Protein AF-I3XBY6-F1 (afdb_monomer)

Secondary structure (DSSP, 8-state):
-PEEEEEEEEE-S-GGGGTTHHHHSTTEEEEEEEE-SSSEEEEEEEESSHHHHHHHHHHHHHHHHTTGGGPPP-STT-TT--EEEEE------

Radius of gyration: 13.16 Å; Cα contacts (8 Å, |Δi|>4): 160; chains: 1; bounding box: 29×30×37 Å

Sequence (93 aa):
MRSLIISRDFSRQQPCQFLDIGAAWTGLRHASIIKTGEGHYCIVAEWESMEALAAARSQMIATLDSFRDSLEDLGGGFGVTDPASGPVVFSIK

Foldseek 3Di:
DKKKKKQPWKFADDPVLCVCVQVQFFQWPDWDWDAPDHRIIIIITIGPDVVSVVVRVVVVVVSCVVCVVRIDQPDPPCGRTDIDMDDDPDDDD

Solvent-accessible surface area (backbone atoms only — not comparable to full-atom values): 5414 Å² total; per-residue (Å²): 91,43,22,40,36,37,33,67,41,35,32,52,92,64,75,75,80,58,72,61,57,80,82,65,38,58,66,62,74,47,73,47,77,42,78,78,52,89,49,28,31,27,41,46,34,32,21,63,30,65,65,43,44,60,68,23,45,66,50,53,50,54,58,49,62,76,52,47,90,63,36,45,70,71,50,100,85,49,46,48,52,47,80,45,75,49,73,66,86,78,85,85,134

Organism: Sinorhizobium fredii (strain USDA 257) (NCBI:txid1185652)

Structure (mmCIF, N/CA/C/O backbone):
data_AF-I3XBY6-F1
#
_entry.id   AF-I3XBY6-F1
#
loop_
_atom_site.group_PDB
_atom_site.id
_atom_site.type_symbol
_atom_site.label_atom_id
_atom_site.label_alt_id
_atom_site.label_comp_id
_atom_site.label_asym_id
_atom_site.lab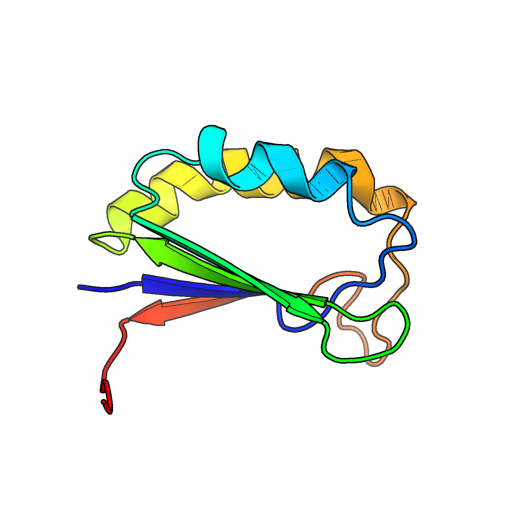el_entity_id
_atom_site.label_seq_id
_atom_site.pdbx_PDB_ins_code
_atom_site.Cartn_x
_atom_site.Cartn_y
_atom_site.Cartn_z
_atom_site.occupancy
_atom_site.B_iso_or_equiv
_atom_site.auth_seq_id
_atom_site.auth_comp_id
_atom_site.auth_asym_id
_atom_site.auth_atom_id
_atom_site.pdbx_PDB_model_num
ATOM 1 N N . MET A 1 1 ? -10.805 4.452 12.071 1.00 49.81 1 MET A N 1
ATOM 2 C CA . MET A 1 1 ? -10.853 3.113 11.447 1.00 49.81 1 MET A CA 1
ATOM 3 C C . MET A 1 1 ? -9.641 3.012 10.530 1.00 49.81 1 MET A C 1
ATOM 5 O O . MET A 1 1 ? -9.588 3.739 9.556 1.00 49.81 1 MET A O 1
ATOM 9 N N . ARG A 1 2 ? -8.585 2.273 10.886 1.00 52.69 2 ARG A N 1
ATOM 10 C CA . ARG A 1 2 ? -7.352 2.286 10.073 1.00 52.69 2 ARG A CA 1
ATOM 11 C C . ARG A 1 2 ? -7.592 1.449 8.823 1.00 52.69 2 ARG A C 1
ATOM 13 O O . ARG A 1 2 ? -7.957 0.290 8.965 1.00 52.69 2 ARG A O 1
ATOM 20 N N . SER A 1 3 ? -7.460 2.038 7.639 1.00 56.91 3 SER A N 1
ATOM 21 C CA . SER A 1 3 ? -7.428 1.268 6.396 1.00 56.91 3 SER A CA 1
ATOM 22 C C . SER A 1 3 ? -5.982 1.052 6.000 1.00 56.91 3 SER A C 1
ATOM 24 O O . SER A 1 3 ? -5.241 2.031 5.961 1.00 56.91 3 SER A O 1
ATOM 26 N N . LEU A 1 4 ? -5.606 -0.192 5.712 1.00 57.19 4 LEU A N 1
ATOM 27 C CA . LEU A 1 4 ? -4.259 -0.551 5.285 1.00 57.19 4 LEU A CA 1
ATOM 28 C C . LEU A 1 4 ? -4.240 -0.804 3.781 1.00 57.19 4 LEU A C 1
ATOM 30 O O . LEU A 1 4 ? -5.026 -1.629 3.333 1.00 57.19 4 LEU A O 1
ATOM 34 N N . ILE A 1 5 ? -3.365 -0.146 3.016 1.00 61.09 5 ILE A N 1
ATOM 35 C CA . ILE A 1 5 ? -2.981 -0.660 1.692 1.00 61.09 5 ILE A CA 1
ATOM 36 C C . ILE A 1 5 ? -1.730 -1.492 1.853 1.00 61.09 5 ILE A C 1
ATOM 38 O O . ILE A 1 5 ? -0.741 -0.979 2.365 1.00 61.09 5 ILE A O 1
ATOM 42 N N . ILE A 1 6 ? -1.789 -2.738 1.393 1.00 54.94 6 ILE A N 1
ATOM 43 C CA . ILE A 1 6 ? -0.619 -3.581 1.178 1.00 54.94 6 ILE A CA 1
ATOM 44 C C . ILE A 1 6 ? -0.474 -3.699 -0.337 1.00 54.94 6 ILE A C 1
ATOM 46 O O . ILE A 1 6 ? -1.238 -4.426 -0.968 1.00 54.94 6 ILE A O 1
ATOM 50 N N . SER A 1 7 ? 0.458 -2.961 -0.942 1.00 62.81 7 SER A N 1
ATOM 51 C CA . SER A 1 7 ? 0.958 -3.373 -2.260 1.00 62.81 7 SER A CA 1
ATOM 52 C C . SER A 1 7 ? 1.906 -4.523 -1.966 1.00 62.81 7 SER A C 1
ATOM 54 O O . SER A 1 7 ? 3.007 -4.265 -1.488 1.00 62.81 7 SER A O 1
ATOM 56 N N . ARG A 1 8 ? 1.428 -5.769 -2.091 1.00 55.91 8 ARG A N 1
ATOM 57 C CA . ARG A 1 8 ? 2.089 -6.945 -1.493 1.00 55.91 8 ARG A CA 1
ATOM 58 C C . ARG A 1 8 ? 3.477 -7.214 -2.047 1.00 55.91 8 ARG A C 1
ATOM 60 O O . ARG A 1 8 ? 4.317 -7.700 -1.297 1.00 55.91 8 ARG A O 1
ATOM 67 N N . ASP A 1 9 ? 3.715 -6.850 -3.296 1.00 61.03 9 ASP A N 1
ATOM 68 C CA . ASP A 1 9 ? 5.041 -6.885 -3.885 1.00 61.03 9 ASP A CA 1
ATOM 69 C C . ASP A 1 9 ? 5.079 -5.997 -5.139 1.00 61.03 9 ASP A C 1
ATOM 71 O O . ASP A 1 9 ? 4.082 -5.903 -5.859 1.00 61.03 9 ASP A O 1
ATOM 75 N N . PHE A 1 10 ? 6.191 -5.315 -5.385 1.00 70.19 10 PHE A N 1
ATOM 76 C CA . PHE A 1 10 ? 6.552 -4.754 -6.688 1.00 70.19 10 PHE A CA 1
ATOM 77 C C . PHE A 1 10 ? 8.083 -4.763 -6.812 1.00 70.19 10 PHE A C 1
ATOM 79 O O . PHE A 1 10 ? 8.793 -4.583 -5.817 1.00 70.19 10 PHE A O 1
ATOM 86 N N . SER A 1 11 ? 8.593 -4.942 -8.033 1.00 65.75 11 SER A N 1
ATOM 87 C CA . SER A 1 11 ? 10.039 -4.965 -8.287 1.00 65.75 11 SER A CA 1
ATOM 88 C C . SER A 1 11 ? 10.582 -3.554 -8.537 1.00 65.75 11 SER A C 1
ATOM 90 O O . SER A 1 11 ? 10.092 -2.876 -9.429 1.00 65.75 11 SER A O 1
ATOM 92 N N . ARG A 1 12 ? 11.567 -3.057 -7.776 1.00 65.00 12 ARG A N 1
ATOM 93 C CA . ARG A 1 12 ? 12.231 -1.768 -8.071 1.00 65.00 12 ARG A CA 1
ATOM 94 C C . ARG A 1 12 ? 13.746 -1.844 -7.972 1.00 65.00 12 ARG A C 1
ATOM 96 O O . ARG A 1 12 ? 14.300 -2.371 -7.012 1.00 65.00 12 ARG A O 1
ATOM 103 N N . GLN A 1 13 ? 14.410 -1.162 -8.907 1.00 55.91 13 GLN A N 1
ATOM 104 C CA . GLN A 1 13 ? 15.870 -1.030 -8.940 1.00 55.91 13 GLN A CA 1
ATOM 105 C C . GLN A 1 13 ? 16.413 0.187 -8.161 1.00 55.91 13 GLN A C 1
ATOM 107 O O . GLN A 1 13 ? 17.615 0.245 -7.905 1.00 55.91 13 GLN A O 1
ATOM 112 N N . GLN A 1 14 ? 15.576 1.159 -7.747 1.00 56.66 14 GLN A N 1
ATOM 113 C CA . GLN A 1 14 ? 16.051 2.372 -7.050 1.00 56.66 14 GLN A CA 1
ATOM 114 C C . GLN A 1 14 ? 15.130 2.873 -5.907 1.00 56.66 14 GLN A C 1
ATOM 116 O O . GLN A 1 14 ? 13.955 3.181 -6.135 1.00 56.66 14 GLN A O 1
ATOM 121 N N . PRO A 1 15 ? 15.651 3.028 -4.668 1.00 55.09 15 PRO A N 1
ATOM 122 C CA . PRO A 1 15 ? 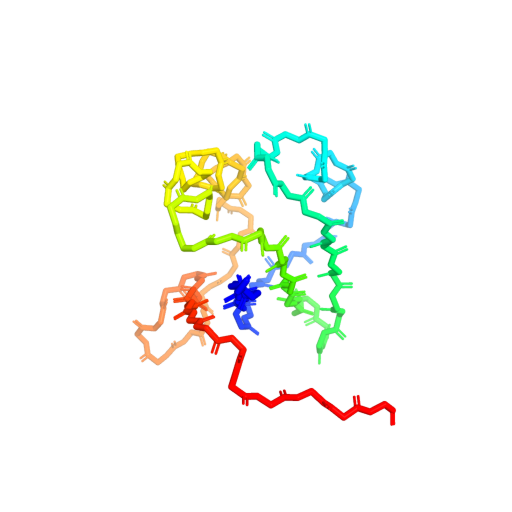14.864 3.455 -3.505 1.00 55.09 15 PRO A CA 1
ATOM 123 C C . PRO A 1 15 ? 14.541 4.962 -3.481 1.00 55.09 15 PRO A C 1
ATOM 125 O O . PRO A 1 15 ? 13.552 5.372 -2.878 1.00 55.09 15 PRO A O 1
ATOM 128 N N . CYS A 1 16 ? 15.336 5.798 -4.155 1.00 51.88 16 CYS A N 1
ATOM 129 C CA . CYS A 1 16 ? 15.245 7.263 -4.097 1.00 51.88 16 CYS A CA 1
ATOM 130 C C . CYS A 1 16 ? 13.977 7.856 -4.736 1.00 51.88 16 CYS A C 1
ATOM 132 O O . CYS A 1 16 ? 13.549 8.929 -4.328 1.00 51.88 16 CYS A O 1
ATOM 134 N N . GLN A 1 17 ? 13.317 7.158 -5.663 1.00 56.69 17 GLN A N 1
ATOM 135 C CA . GLN A 1 17 ? 12.030 7.602 -6.218 1.00 56.69 17 GLN A CA 1
ATOM 136 C C . GLN A 1 17 ? 10.830 7.291 -5.306 1.00 56.69 17 GLN A C 1
ATOM 138 O O . GLN A 1 17 ? 9.709 7.678 -5.618 1.00 56.69 17 GLN A O 1
ATOM 143 N N . PHE A 1 18 ? 11.008 6.550 -4.201 1.00 57.62 18 PHE A N 1
ATOM 144 C CA . PHE A 1 18 ? 9.935 6.375 -3.211 1.00 57.62 18 PHE A CA 1
ATOM 145 C C . PHE A 1 18 ? 9.866 7.548 -2.224 1.00 57.62 18 PHE A C 1
ATOM 147 O O . PHE A 1 18 ? 8.915 7.644 -1.451 1.00 57.62 18 PHE A O 1
ATOM 154 N N . LEU A 1 19 ? 10.876 8.426 -2.230 1.00 52.00 19 LEU A N 1
ATOM 155 C CA . LEU A 1 19 ? 11.082 9.424 -1.183 1.00 52.00 19 LEU A CA 1
ATOM 156 C C . LEU A 1 19 ? 9.971 10.488 -1.128 1.00 52.00 19 LEU A C 1
ATOM 158 O O . LEU A 1 19 ? 9.779 11.092 -0.079 1.00 52.00 19 LEU A O 1
ATOM 162 N N . ASP A 1 20 ? 9.204 10.664 -2.209 1.00 59.44 20 ASP A N 1
ATOM 163 C CA . ASP A 1 20 ? 8.144 11.682 -2.309 1.00 59.44 20 ASP A CA 1
ATOM 164 C C . ASP A 1 20 ? 6.714 11.145 -2.098 1.00 59.44 20 ASP A C 1
ATOM 166 O O . ASP A 1 20 ? 5.725 11.870 -2.192 1.00 59.44 20 ASP A O 1
ATOM 170 N N . ILE A 1 21 ? 6.567 9.853 -1.791 1.00 61.16 21 ILE A N 1
ATOM 171 C CA . ILE A 1 21 ? 5.246 9.202 -1.722 1.00 61.16 21 ILE A CA 1
ATOM 172 C C . ILE A 1 21 ? 4.451 9.653 -0.496 1.00 61.16 21 ILE A C 1
ATOM 174 O O . ILE A 1 21 ? 3.232 9.809 -0.557 1.00 61.16 21 ILE A O 1
ATOM 178 N N . GLY A 1 22 ? 5.144 9.904 0.617 1.00 55.03 22 GLY A N 1
ATOM 179 C CA . GLY A 1 22 ? 4.511 10.331 1.864 1.00 55.03 22 GLY A CA 1
ATOM 180 C C . GLY A 1 22 ? 3.917 11.741 1.806 1.00 55.03 22 GLY A C 1
ATOM 181 O O . GLY A 1 22 ? 2.970 12.024 2.532 1.00 55.03 22 GLY A O 1
ATOM 182 N N . ALA A 1 23 ? 4.438 12.617 0.941 1.00 58.72 23 ALA A N 1
ATOM 183 C CA . ALA A 1 23 ? 3.992 14.007 0.846 1.00 58.72 23 ALA A CA 1
ATOM 184 C C . ALA A 1 23 ? 2.754 14.184 -0.053 1.00 58.72 23 ALA A C 1
ATOM 186 O O . ALA A 1 23 ? 2.031 15.171 0.080 1.00 58.72 23 ALA A O 1
ATOM 187 N N . ALA A 1 24 ? 2.494 13.235 -0.957 1.00 67.56 24 ALA A N 1
ATOM 188 C CA . ALA A 1 24 ? 1.513 13.399 -2.027 1.00 67.56 24 ALA A CA 1
ATOM 189 C C . ALA A 1 24 ? 0.115 12.843 -1.714 1.00 67.56 24 ALA A C 1
ATOM 191 O O . ALA A 1 24 ? -0.838 13.200 -2.404 1.00 67.56 24 ALA A O 1
ATOM 192 N N . TRP A 1 25 ? -0.037 11.951 -0.730 1.00 82.19 25 TRP A N 1
ATOM 193 C CA . TRP A 1 25 ? -1.298 11.234 -0.512 1.00 82.19 25 TRP A CA 1
ATOM 194 C C . TRP A 1 25 ? -2.157 11.896 0.564 1.00 82.19 25 TRP A C 1
ATOM 196 O O . TRP A 1 25 ? -1.835 11.890 1.753 1.00 82.19 25 TRP A O 1
ATOM 206 N N . THR A 1 26 ? -3.290 12.461 0.151 1.00 84.56 26 THR A N 1
ATOM 207 C CA . THR A 1 26 ? -4.197 13.180 1.047 1.00 84.56 26 THR A CA 1
ATOM 208 C C . THR A 1 26 ? -4.713 12.265 2.162 1.00 84.56 26 THR A C 1
ATOM 210 O O . THR A 1 26 ? -5.140 11.137 1.924 1.00 84.56 26 THR A O 1
ATOM 213 N N . GLY A 1 27 ? -4.671 12.756 3.404 1.00 85.88 27 GLY A N 1
ATOM 214 C CA . GLY A 1 27 ? -5.166 12.027 4.577 1.00 85.88 27 GLY A CA 1
ATOM 215 C C . GLY A 1 27 ? -4.294 10.848 5.028 1.00 85.88 27 GLY A C 1
ATOM 216 O O . GLY A 1 27 ? -4.710 10.114 5.930 1.00 85.88 27 GLY A O 1
ATOM 217 N N . LEU A 1 28 ? -3.111 10.659 4.429 1.00 86.94 28 LEU A N 1
ATOM 218 C CA . LEU A 1 28 ? -2.147 9.649 4.850 1.00 86.94 28 LEU A CA 1
ATOM 219 C C . LEU A 1 28 ? -1.656 9.957 6.268 1.00 86.94 28 LEU A C 1
ATOM 221 O O . LEU A 1 28 ? -1.165 11.049 6.546 1.00 86.94 28 LEU A O 1
ATOM 225 N N . ARG A 1 29 ? -1.771 8.982 7.173 1.00 87.56 29 ARG A N 1
ATOM 226 C CA . ARG A 1 29 ? -1.287 9.113 8.558 1.00 87.56 29 ARG A CA 1
ATOM 227 C C . ARG A 1 29 ? 0.093 8.521 8.745 1.00 87.56 29 ARG A C 1
ATOM 229 O O . ARG A 1 29 ? 0.895 9.038 9.515 1.00 87.56 29 ARG A O 1
ATOM 236 N N . HIS A 1 30 ? 0.339 7.405 8.077 1.00 86.06 30 HIS A N 1
ATOM 237 C CA . HIS A 1 30 ? 1.594 6.687 8.163 1.00 86.06 30 HIS A CA 1
ATOM 238 C C . HIS A 1 30 ? 1.783 5.844 6.908 1.00 86.06 30 HIS A C 1
ATOM 240 O O . HIS A 1 30 ? 0.828 5.234 6.436 1.00 86.06 30 HIS A O 1
ATOM 246 N N . ALA A 1 31 ? 3.007 5.784 6.398 1.00 85.38 31 ALA A N 1
ATOM 247 C CA . ALA A 1 31 ? 3.400 4.841 5.366 1.00 85.38 31 ALA A CA 1
ATOM 248 C C . ALA A 1 31 ? 4.766 4.259 5.712 1.00 85.38 31 ALA A C 1
ATOM 250 O O . ALA A 1 31 ? 5.673 4.977 6.131 1.00 85.38 31 ALA A O 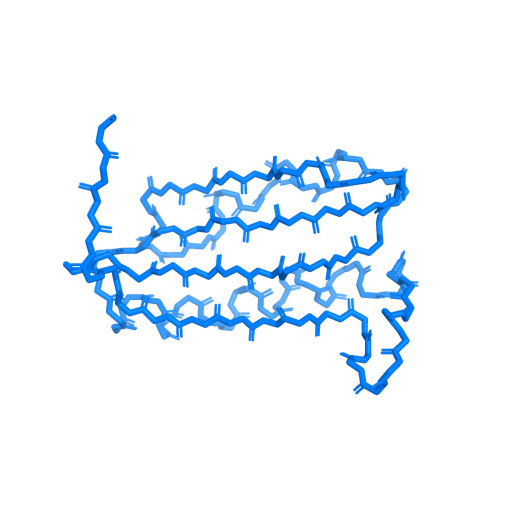1
ATOM 251 N N . SER A 1 32 ? 4.897 2.960 5.495 1.00 83.69 32 SER A N 1
ATOM 252 C CA . SER A 1 32 ? 6.142 2.220 5.601 1.00 83.69 32 SER A CA 1
ATOM 253 C C . SER A 1 32 ? 6.406 1.504 4.288 1.00 83.69 32 SER A C 1
ATOM 255 O O . SER A 1 32 ? 5.497 0.922 3.696 1.00 83.69 32 SER A O 1
ATOM 257 N N . ILE A 1 33 ? 7.661 1.536 3.850 1.00 81.56 33 ILE A N 1
ATOM 258 C CA . ILE A 1 33 ? 8.141 0.751 2.714 1.00 81.56 33 ILE A CA 1
ATOM 259 C C . ILE A 1 33 ? 9.055 -0.325 3.273 1.00 81.56 33 ILE A C 1
ATOM 261 O O . ILE A 1 33 ? 10.063 -0.028 3.912 1.00 81.56 33 ILE A O 1
ATOM 265 N N . ILE A 1 34 ? 8.680 -1.575 3.051 1.00 84.44 34 ILE A N 1
ATOM 266 C CA . ILE A 1 34 ? 9.369 -2.752 3.556 1.00 84.44 34 ILE A CA 1
ATOM 267 C C . ILE A 1 34 ? 10.034 -3.446 2.377 1.00 84.44 34 ILE A C 1
ATOM 269 O O . ILE A 1 34 ? 9.363 -3.820 1.422 1.00 84.44 34 ILE A O 1
ATOM 273 N N . LYS A 1 35 ? 11.350 -3.645 2.440 1.00 83.69 35 LYS A N 1
ATOM 274 C CA . LYS A 1 35 ? 12.044 -4.532 1.502 1.00 83.69 35 LYS A CA 1
ATOM 275 C C . LYS A 1 35 ? 11.747 -5.980 1.897 1.00 83.69 35 LYS A C 1
ATOM 277 O O . LYS A 1 35 ? 12.085 -6.379 3.009 1.00 83.69 35 LYS A O 1
ATOM 282 N N . THR A 1 36 ? 11.113 -6.741 1.013 1.00 85.19 36 THR A N 1
ATOM 283 C CA . THR A 1 36 ? 10.711 -8.142 1.244 1.00 85.19 36 THR A CA 1
ATOM 284 C C . THR A 1 36 ? 11.671 -9.137 0.592 1.00 85.19 36 THR A C 1
ATOM 286 O O . THR A 1 36 ? 11.714 -10.297 0.993 1.00 85.19 36 THR A O 1
ATOM 289 N N . GLY A 1 37 ? 12.497 -8.678 -0.352 1.00 83.31 37 GLY A N 1
ATOM 290 C CA . GLY A 1 37 ? 13.498 -9.483 -1.046 1.00 83.31 37 GLY A CA 1
ATOM 291 C C . GLY A 1 37 ? 14.431 -8.624 -1.898 1.00 83.31 37 GLY A C 1
ATOM 292 O O . GLY A 1 37 ? 14.419 -7.395 -1.824 1.00 83.31 37 GLY A O 1
ATOM 293 N N . GLU A 1 38 ? 15.288 -9.254 -2.696 1.00 82.94 38 GLU A N 1
ATOM 294 C CA . GLU A 1 38 ? 16.072 -8.536 -3.704 1.00 82.94 38 GLU A CA 1
ATOM 295 C C . GLU A 1 38 ? 15.144 -8.055 -4.822 1.00 82.94 38 GLU A C 1
ATOM 297 O O . GLU A 1 38 ? 14.379 -8.844 -5.351 1.00 82.94 38 GLU A O 1
ATOM 302 N N . GLY A 1 39 ? 15.134 -6.754 -5.114 1.00 75.12 39 GLY A N 1
ATOM 303 C CA . GLY A 1 39 ? 14.162 -6.155 -6.035 1.00 75.12 39 GLY A CA 1
ATOM 304 C C . GLY A 1 39 ? 12.751 -5.999 -5.457 1.00 75.12 39 GLY A C 1
ATOM 305 O O . GLY A 1 39 ? 12.063 -5.078 -5.859 1.00 75.12 39 GLY A O 1
ATOM 306 N N . HIS A 1 40 ? 12.355 -6.794 -4.464 1.00 78.19 40 HIS A N 1
ATOM 307 C CA . HIS A 1 40 ? 10.987 -6.863 -3.941 1.00 78.19 40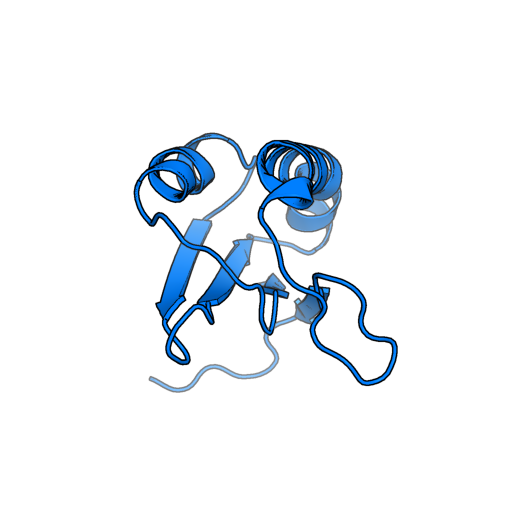 HIS A CA 1
ATOM 308 C C . HIS A 1 40 ? 10.706 -5.917 -2.765 1.00 78.19 40 HIS A C 1
ATOM 310 O O . HIS A 1 40 ? 11.447 -5.881 -1.769 1.00 78.19 40 HIS A O 1
ATOM 316 N N . TYR A 1 41 ? 9.602 -5.174 -2.862 1.00 80.44 41 TYR A N 1
ATOM 317 C CA . TYR A 1 41 ? 9.167 -4.214 -1.850 1.00 80.44 41 TYR A CA 1
ATOM 318 C C . TYR A 1 41 ? 7.655 -4.240 -1.630 1.00 80.44 41 TYR A C 1
ATOM 320 O O . TYR A 1 41 ? 6.865 -4.404 -2.555 1.00 80.44 41 TYR A O 1
ATOM 328 N N . CYS A 1 42 ? 7.256 -3.967 -0.392 1.00 81.69 42 CYS A N 1
ATOM 329 C CA . CYS A 1 42 ? 5.877 -3.815 0.033 1.00 81.69 42 CYS A CA 1
ATOM 330 C C . CYS A 1 42 ? 5.658 -2.424 0.634 1.00 81.69 42 CYS A C 1
ATOM 332 O O . CYS A 1 42 ? 6.471 -1.947 1.425 1.00 81.69 42 CYS A O 1
ATOM 334 N N . ILE A 1 43 ? 4.553 -1.769 0.277 1.00 81.69 43 ILE A N 1
ATOM 335 C CA . ILE A 1 43 ? 4.122 -0.522 0.921 1.00 81.69 43 ILE A CA 1
ATOM 336 C C . ILE A 1 43 ? 2.919 -0.820 1.795 1.00 81.69 43 ILE A C 1
ATOM 338 O O . ILE A 1 43 ? 1.939 -1.392 1.322 1.00 81.69 43 ILE A O 1
ATOM 342 N N . VAL A 1 44 ? 3.017 -0.380 3.046 1.00 85.62 44 VAL A N 1
ATOM 343 C CA . VAL A 1 44 ? 2.006 -0.492 4.092 1.00 85.62 44 VAL A CA 1
ATOM 344 C C . VAL A 1 44 ? 1.629 0.924 4.509 1.00 85.62 44 VAL A C 1
ATOM 346 O O . VAL A 1 44 ? 2.436 1.622 5.121 1.00 85.62 44 VAL A O 1
ATOM 349 N N . ALA A 1 45 ? 0.431 1.372 4.139 1.00 86.31 45 ALA A N 1
ATOM 350 C CA . ALA A 1 45 ? -0.017 2.747 4.370 1.00 86.31 45 ALA A CA 1
ATOM 351 C C . ALA A 1 45 ? -1.372 2.814 5.086 1.00 86.31 45 ALA A C 1
ATOM 353 O O . ALA A 1 45 ? -2.264 2.020 4.792 1.00 86.31 45 ALA A O 1
ATOM 354 N N . GLU A 1 46 ? -1.516 3.767 6.013 1.00 88.25 46 GLU A N 1
ATOM 355 C CA . GLU A 1 46 ? -2.662 3.920 6.911 1.00 88.25 46 GLU A CA 1
ATOM 356 C C . GLU A 1 46 ? -3.392 5.260 6.744 1.00 88.25 46 GLU A C 1
ATOM 358 O O . GLU A 1 46 ? -2.789 6.334 6.822 1.00 88.25 46 GLU A O 1
ATOM 363 N N . TRP A 1 47 ? -4.724 5.192 6.662 1.00 90.56 47 TRP A N 1
ATOM 364 C CA . TRP A 1 47 ? -5.635 6.348 6.663 1.00 90.56 47 TRP A CA 1
ATOM 365 C C . TRP A 1 47 ? -6.581 6.347 7.869 1.00 90.56 47 TRP A C 1
ATOM 367 O O . TRP A 1 47 ? -6.682 5.360 8.607 1.00 90.56 47 TRP A O 1
ATOM 377 N N . GLU A 1 48 ? -7.256 7.476 8.111 1.00 87.62 48 GLU A N 1
ATOM 378 C CA . GLU A 1 48 ? -8.244 7.634 9.193 1.00 87.62 48 GLU A CA 1
ATOM 379 C C . GLU A 1 48 ? -9.560 6.885 8.979 1.00 87.62 48 GLU A C 1
ATOM 381 O O . GLU A 1 48 ? -10.152 6.394 9.955 1.00 87.62 48 GLU A O 1
ATOM 386 N N . SER A 1 49 ? -9.968 6.762 7.718 1.00 88.00 49 SER A N 1
ATOM 387 C CA . SER A 1 49 ? -11.181 6.076 7.292 1.00 88.00 49 SER A CA 1
ATOM 388 C C . SER A 1 49 ? -11.025 5.475 5.888 1.00 88.00 49 SER A C 1
ATOM 390 O O . SER A 1 49 ? -10.054 5.759 5.180 1.00 88.00 49 SER A O 1
ATOM 392 N N . MET A 1 50 ? -11.989 4.642 5.483 1.00 86.31 50 MET A N 1
ATOM 393 C CA . MET A 1 50 ? -12.040 4.078 4.128 1.00 86.31 50 MET A CA 1
ATOM 394 C C . MET A 1 50 ? -12.322 5.158 3.075 1.00 86.31 50 MET A C 1
ATOM 396 O O . MET A 1 50 ? -11.823 5.066 1.959 1.00 86.31 50 MET A O 1
ATOM 400 N N . GLU A 1 51 ? -13.079 6.198 3.422 1.00 89.94 51 GLU A N 1
ATOM 401 C CA . GLU A 1 51 ? -13.378 7.333 2.542 1.00 89.94 51 GLU A CA 1
ATOM 402 C C . GLU A 1 51 ? -12.123 8.162 2.267 1.00 89.94 51 GLU A C 1
ATOM 404 O O . GLU A 1 51 ? -11.858 8.509 1.117 1.00 89.94 51 GLU A O 1
ATOM 409 N N . ALA A 1 52 ? -11.314 8.427 3.302 1.00 89.25 52 ALA A N 1
ATOM 410 C CA . ALA A 1 52 ? -10.030 9.105 3.143 1.00 89.25 52 ALA A CA 1
ATOM 411 C C . ALA A 1 52 ? -9.087 8.299 2.236 1.00 89.25 52 ALA A C 1
ATOM 413 O O . ALA A 1 52 ? -8.438 8.867 1.359 1.00 89.25 52 ALA A O 1
ATOM 414 N N . LEU A 1 53 ? -9.075 6.969 2.388 1.00 88.44 53 LEU A N 1
ATOM 415 C CA . LEU A 1 53 ? -8.335 6.097 1.483 1.00 88.44 53 LEU A CA 1
ATOM 416 C C . LEU A 1 53 ? -8.868 6.170 0.044 1.00 88.44 53 LEU A C 1
ATOM 418 O O . LEU A 1 53 ? -8.093 6.284 -0.905 1.00 88.44 53 LEU A O 1
ATOM 422 N N . ALA A 1 54 ? -10.186 6.088 -0.132 1.00 88.38 54 ALA A N 1
ATOM 423 C CA . ALA A 1 54 ? -10.810 6.127 -1.449 1.00 88.38 54 ALA A CA 1
ATOM 424 C C . ALA A 1 54 ? -10.503 7.445 -2.179 1.00 88.38 54 ALA A C 1
ATOM 426 O O . ALA A 1 54 ? -10.212 7.424 -3.375 1.00 88.38 54 ALA A O 1
ATOM 427 N N . ALA A 1 55 ? -10.489 8.570 -1.456 1.00 90.06 55 ALA A N 1
ATOM 428 C CA . ALA A 1 55 ? -10.116 9.877 -1.989 1.00 90.06 55 ALA A CA 1
ATOM 429 C C . ALA A 1 55 ? -8.643 9.942 -2.439 1.00 90.06 55 ALA A C 1
ATOM 431 O O . ALA A 1 55 ? -8.341 10.567 -3.454 1.00 90.06 55 ALA A O 1
ATOM 432 N N . ALA A 1 56 ? -7.736 9.252 -1.741 1.00 87.56 56 ALA A N 1
ATOM 433 C CA . ALA A 1 56 ? -6.318 9.185 -2.100 1.00 87.56 56 ALA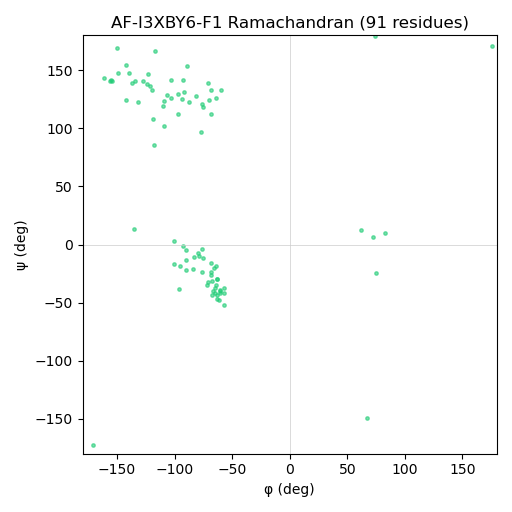 A CA 1
ATOM 434 C C . ALA A 1 56 ? -6.029 8.272 -3.310 1.00 87.56 56 ALA A C 1
ATOM 436 O O . ALA A 1 56 ? -4.927 8.306 -3.865 1.00 87.56 56 ALA A O 1
ATOM 437 N N . ARG A 1 57 ? -7.002 7.465 -3.765 1.00 85.12 57 ARG A N 1
ATOM 438 C CA . ARG A 1 57 ? -6.764 6.399 -4.752 1.00 85.12 57 ARG A CA 1
ATOM 439 C C . ARG A 1 57 ? -6.144 6.897 -6.057 1.00 85.12 57 ARG A C 1
ATOM 441 O O . ARG A 1 57 ? -5.232 6.261 -6.578 1.00 85.12 57 ARG A O 1
ATOM 448 N N . SER A 1 58 ? -6.608 8.034 -6.569 1.00 86.69 58 SER A N 1
ATOM 449 C CA . SER A 1 58 ? -6.083 8.620 -7.807 1.00 86.69 58 SER A CA 1
ATOM 450 C C . SER A 1 58 ? -4.624 9.060 -7.670 1.00 86.69 58 SER A C 1
ATOM 452 O O . SER A 1 58 ? -3.843 8.872 -8.598 1.00 86.69 58 SER A O 1
ATOM 454 N N . GLN A 1 59 ? -4.232 9.591 -6.506 1.00 84.12 59 GLN A N 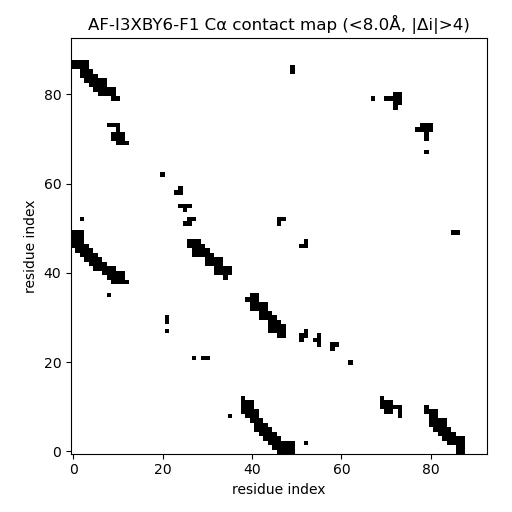1
ATOM 455 C CA . GLN A 1 59 ? -2.847 9.990 -6.239 1.00 84.12 59 GLN A CA 1
ATOM 456 C C . GLN A 1 59 ? -1.928 8.767 -6.188 1.00 84.12 59 GLN A C 1
ATOM 458 O O . GLN A 1 59 ? -0.843 8.796 -6.754 1.00 84.12 59 GLN A O 1
ATOM 463 N N . MET A 1 60 ? -2.382 7.665 -5.584 1.00 81.38 60 MET A N 1
ATOM 464 C CA . MET A 1 60 ? -1.622 6.410 -5.535 1.00 81.38 60 MET A CA 1
ATOM 465 C C . MET A 1 60 ? -1.426 5.802 -6.926 1.00 81.38 60 MET A C 1
ATOM 467 O O . MET A 1 60 ? -0.337 5.324 -7.231 1.00 81.38 60 MET A O 1
ATOM 471 N N . ILE A 1 61 ? -2.466 5.830 -7.770 1.00 82.12 61 ILE A N 1
ATOM 472 C CA . ILE A 1 61 ? -2.375 5.370 -9.163 1.00 82.12 61 ILE A CA 1
ATOM 473 C C . ILE A 1 61 ? -1.357 6.223 -9.920 1.00 82.12 61 ILE A C 1
ATOM 475 O O . ILE A 1 61 ? -0.462 5.663 -10.536 1.00 82.12 61 ILE A O 1
ATOM 479 N N . ALA A 1 62 ? -1.421 7.553 -9.800 1.00 83.38 62 ALA A N 1
ATOM 480 C CA . ALA A 1 62 ? -0.457 8.448 -10.440 1.00 83.38 62 ALA A CA 1
ATOM 481 C C . ALA A 1 62 ? 0.983 8.206 -9.955 1.00 83.38 62 ALA A C 1
ATOM 483 O O . ALA A 1 62 ? 1.914 8.175 -10.758 1.00 83.38 62 ALA A O 1
ATOM 484 N N . THR A 1 63 ? 1.170 7.984 -8.649 1.00 79.62 63 THR A N 1
ATOM 485 C CA . THR A 1 63 ? 2.461 7.574 -8.088 1.00 79.62 63 THR A C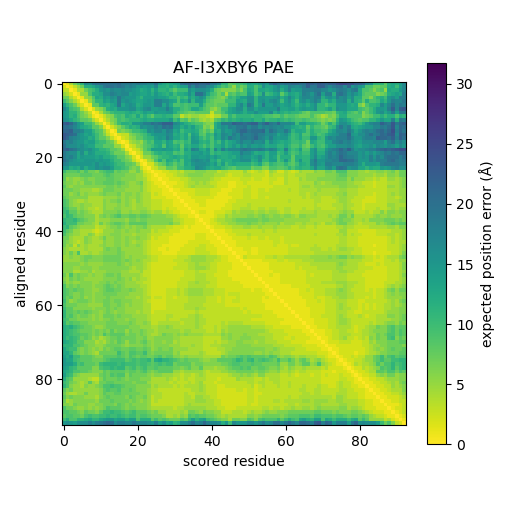A 1
ATOM 486 C C . THR A 1 63 ? 2.939 6.283 -8.745 1.00 79.62 63 THR A C 1
ATOM 488 O O . THR A 1 63 ? 4.054 6.254 -9.252 1.00 79.62 63 THR A O 1
ATOM 491 N N . LEU A 1 64 ? 2.108 5.240 -8.789 1.00 78.19 64 LEU A N 1
ATOM 492 C CA . LEU A 1 64 ? 2.473 3.950 -9.368 1.00 78.19 64 LEU A CA 1
ATOM 493 C C . LEU A 1 64 ? 2.776 4.041 -10.871 1.00 78.19 64 LEU A C 1
ATOM 495 O O . LEU A 1 64 ? 3.768 3.484 -11.330 1.00 78.19 64 LEU A O 1
ATOM 499 N N . ASP A 1 65 ? 1.961 4.777 -11.623 1.00 82.50 65 ASP A N 1
ATOM 500 C CA . ASP A 1 65 ? 2.130 4.963 -13.063 1.00 82.50 65 ASP A CA 1
ATOM 501 C C . ASP A 1 65 ? 3.440 5.690 -13.398 1.00 82.50 65 ASP A C 1
ATOM 503 O O . ASP A 1 65 ? 4.053 5.385 -14.415 1.00 82.50 65 ASP A O 1
ATOM 507 N N . SER A 1 66 ? 3.939 6.568 -12.517 1.00 79.69 66 SER A N 1
ATOM 508 C CA . SER A 1 66 ? 5.195 7.304 -12.744 1.00 79.69 66 SER A CA 1
ATOM 509 C C . SER A 1 66 ? 6.451 6.425 -12.827 1.00 79.69 66 SER A C 1
ATOM 511 O O . SER A 1 66 ? 7.478 6.870 -13.336 1.00 79.69 66 SER A O 1
ATOM 513 N N . PHE A 1 67 ? 6.386 5.188 -12.332 1.00 77.00 67 PHE A N 1
ATOM 514 C CA . PHE A 1 67 ? 7.500 4.238 -12.377 1.00 77.00 67 PHE A CA 1
ATOM 515 C C . PHE A 1 67 ? 7.069 2.832 -12.802 1.00 77.00 67 PHE A C 1
ATOM 517 O O . PHE A 1 67 ? 7.851 1.891 -12.662 1.00 77.00 67 PHE A O 1
ATOM 524 N N . ARG A 1 68 ? 5.849 2.673 -13.331 1.00 79.81 68 ARG A N 1
ATOM 525 C CA . ARG A 1 68 ? 5.271 1.373 -13.703 1.00 79.81 68 ARG A CA 1
ATOM 526 C C . ARG A 1 68 ? 6.137 0.611 -14.700 1.00 79.81 68 ARG A C 1
ATOM 528 O O . ARG A 1 68 ? 6.278 -0.597 -14.565 1.00 79.81 68 ARG A O 1
ATOM 535 N N . ASP A 1 69 ? 6.759 1.323 -15.633 1.00 82.69 69 ASP A N 1
ATOM 536 C CA . ASP A 1 69 ? 7.626 0.733 -16.660 1.00 82.69 69 ASP A CA 1
ATOM 537 C C . ASP A 1 69 ? 8.931 0.153 -16.087 1.00 82.69 69 ASP A C 1
ATOM 539 O O . ASP A 1 69 ? 9.614 -0.616 -16.755 1.00 82.69 69 ASP A O 1
ATOM 543 N N . SER A 1 70 ? 9.284 0.514 -14.848 1.00 76.38 70 SER A N 1
ATOM 544 C CA . SER A 1 70 ? 10.449 -0.028 -14.136 1.00 76.38 70 SER A CA 1
ATOM 545 C C . SER A 1 70 ? 10.127 -1.245 -13.265 1.00 76.38 70 SER A C 1
ATOM 547 O O . SER A 1 70 ? 11.029 -1.768 -12.612 1.00 76.38 70 SER A O 1
ATOM 549 N N . LEU A 1 71 ? 8.855 -1.661 -13.220 1.00 79.88 71 LEU A N 1
ATOM 550 C CA . LEU A 1 71 ? 8.393 -2.783 -12.413 1.00 79.88 71 LEU A CA 1
ATOM 551 C C . LEU A 1 71 ? 8.406 -4.076 -13.229 1.00 79.88 71 LEU A C 1
ATOM 553 O O . LEU A 1 71 ? 8.036 -4.101 -14.401 1.00 79.88 71 LEU A O 1
ATOM 557 N N . GLU A 1 72 ? 8.786 -5.164 -12.578 1.00 82.94 72 GLU A N 1
ATOM 558 C CA . GLU A 1 72 ? 8.744 -6.512 -13.143 1.00 82.94 72 GLU A CA 1
ATOM 559 C C . GLU A 1 72 ? 7.390 -7.171 -12.858 1.00 82.94 72 GLU A C 1
ATOM 561 O O . GLU A 1 72 ? 6.707 -6.844 -11.882 1.00 82.94 72 GLU A O 1
ATOM 566 N N . ASP A 1 73 ? 6.997 -8.106 -13.723 1.00 85.00 73 ASP A N 1
ATOM 567 C CA . ASP A 1 73 ? 5.801 -8.921 -13.520 1.00 85.00 73 ASP A CA 1
ATOM 568 C C . ASP A 1 73 ? 6.001 -9.872 -12.331 1.00 85.00 73 ASP A C 1
ATOM 570 O O . ASP A 1 73 ? 7.020 -10.553 -12.220 1.00 85.00 73 ASP A O 1
ATOM 574 N N . LEU A 1 74 ? 5.009 -9.931 -11.447 1.00 81.44 74 LEU A N 1
ATOM 575 C CA . LEU A 1 74 ? 5.014 -10.755 -10.239 1.00 81.44 74 LEU A CA 1
ATOM 576 C C . LEU A 1 74 ? 4.757 -12.243 -10.528 1.00 81.44 74 LEU A C 1
ATOM 578 O O . LEU A 1 74 ? 4.785 -13.071 -9.616 1.00 81.44 74 LEU A O 1
ATOM 582 N N . GLY A 1 75 ? 4.483 -12.604 -11.781 1.00 83.69 75 GLY A N 1
ATOM 583 C CA . GLY A 1 75 ? 4.084 -13.940 -12.185 1.00 83.69 75 GLY A CA 1
ATOM 584 C C . GLY A 1 75 ?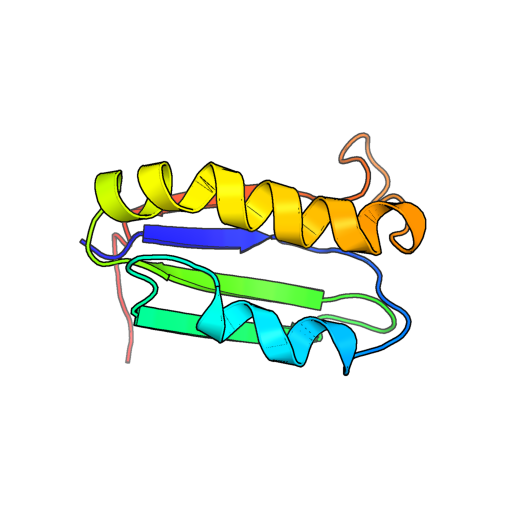 2.648 -14.271 -11.782 1.00 83.69 75 GLY A C 1
ATOM 585 O O . GLY A 1 75 ? 1.915 -13.472 -11.199 1.00 83.69 75 GLY A O 1
ATOM 586 N N . GLY A 1 76 ? 2.199 -15.479 -12.137 1.00 84.06 76 GLY A N 1
ATOM 587 C CA . GLY A 1 76 ? 0.911 -16.020 -11.678 1.00 84.06 76 GLY A CA 1
ATOM 588 C C . GLY A 1 76 ? -0.340 -15.235 -12.101 1.00 84.06 76 GLY A C 1
ATOM 589 O O . GLY A 1 76 ? -1.415 -15.497 -11.572 1.00 84.06 76 GLY A O 1
ATOM 590 N N . GLY A 1 77 ? -0.220 -14.287 -13.039 1.00 84.44 77 GLY A N 1
ATOM 591 C CA . GLY A 1 77 ? -1.320 -13.420 -13.474 1.00 84.44 77 GLY A CA 1
ATOM 592 C C . GLY A 1 77 ? -1.570 -12.199 -12.582 1.00 84.44 77 GLY A C 1
ATOM 593 O O . GLY A 1 77 ? -2.575 -11.519 -12.777 1.00 84.44 77 GLY A O 1
ATOM 594 N N . PHE A 1 78 ? -0.680 -11.898 -11.630 1.00 79.56 78 PHE A N 1
ATOM 595 C CA . PHE A 1 78 ? -0.802 -10.732 -10.744 1.00 79.56 78 PHE A CA 1
ATOM 596 C C . PHE A 1 78 ? -0.370 -9.408 -11.398 1.00 79.56 78 PHE A C 1
ATOM 598 O O . PHE A 1 78 ? -0.625 -8.337 -10.849 1.00 79.56 78 PHE A O 1
ATOM 605 N N . GLY A 1 79 ? 0.248 -9.454 -12.582 1.00 85.69 79 GLY A N 1
ATOM 606 C CA . GLY A 1 79 ? 0.793 -8.267 -13.235 1.00 85.69 79 GLY A CA 1
ATOM 607 C C . GLY A 1 79 ? 1.975 -7.704 -12.448 1.00 85.69 79 GLY A C 1
ATOM 608 O O . GLY A 1 79 ? 2.677 -8.432 -11.759 1.00 85.69 79 GLY A O 1
ATOM 609 N N . VAL A 1 80 ? 2.180 -6.389 -12.507 1.00 82.69 80 VAL A N 1
ATOM 610 C CA . VAL A 1 80 ? 3.328 -5.718 -11.861 1.00 82.69 80 VAL A CA 1
ATOM 611 C C . VAL A 1 80 ? 3.067 -5.253 -10.419 1.00 82.69 80 VAL A C 1
ATOM 613 O O . VAL A 1 80 ? 3.967 -4.730 -9.766 1.00 82.69 80 VAL A O 1
ATOM 616 N N . THR A 1 81 ? 1.831 -5.393 -9.924 1.00 78.31 81 THR A N 1
ATOM 617 C CA . THR A 1 81 ? 1.420 -4.975 -8.570 1.00 78.31 81 THR A CA 1
ATOM 618 C C . THR A 1 81 ? 0.212 -5.761 -8.074 1.00 78.31 81 THR A C 1
ATOM 620 O O . THR A 1 81 ? -0.760 -5.896 -8.812 1.00 78.31 81 THR A O 1
ATOM 623 N N . ASP A 1 82 ? 0.196 -6.113 -6.788 1.00 82.00 82 ASP A N 1
ATOM 624 C CA . ASP A 1 82 ? -0.948 -6.739 -6.105 1.00 82.00 82 ASP A CA 1
ATOM 625 C C . ASP A 1 82 ? -1.475 -5.843 -4.960 1.00 82.00 82 ASP A C 1
ATOM 627 O O . ASP A 1 82 ? -1.032 -5.973 -3.811 1.00 82.00 82 ASP A O 1
ATOM 631 N N . PRO A 1 83 ? -2.369 -4.873 -5.255 1.00 80.25 83 PRO A N 1
ATOM 632 C CA . PRO A 1 83 ? -2.922 -3.973 -4.250 1.00 80.25 83 PRO A CA 1
ATOM 633 C C . PRO A 1 83 ? -4.073 -4.625 -3.471 1.00 80.25 83 PRO A C 1
ATOM 635 O O . PRO A 1 83 ? -5.080 -5.038 -4.045 1.00 80.25 83 PRO A O 1
ATOM 638 N N . ALA A 1 84 ? -3.985 -4.604 -2.142 1.00 84.94 84 ALA A N 1
ATOM 639 C CA . ALA A 1 84 ? -5.079 -4.976 -1.245 1.00 84.94 84 ALA A CA 1
ATOM 640 C C . ALA A 1 84 ? -5.412 -3.833 -0.282 1.00 84.94 84 ALA A C 1
ATOM 642 O O . ALA A 1 84 ? -4.513 -3.106 0.139 1.00 84.94 84 ALA A O 1
ATOM 643 N N . SER A 1 85 ? -6.689 -3.691 0.097 1.00 86.19 85 SER A N 1
ATOM 644 C CA . SER A 1 85 ? -7.107 -2.760 1.149 1.00 86.19 85 SER A CA 1
ATOM 645 C C . SER A 1 85 ? -8.231 -3.289 2.036 1.00 86.19 85 SER A C 1
ATOM 647 O O . SER A 1 85 ? -9.023 -4.136 1.622 1.00 86.19 85 SER A O 1
ATOM 649 N N . GLY A 1 86 ? -8.302 -2.790 3.273 1.00 87.12 86 GLY A N 1
ATOM 650 C CA . GLY A 1 86 ? -9.374 -3.135 4.203 1.00 87.12 86 GLY A CA 1
ATOM 651 C C . GLY A 1 86 ? -9.203 -2.537 5.601 1.00 87.12 86 GLY A C 1
ATOM 652 O O . GLY A 1 86 ? -8.149 -1.972 5.913 1.00 87.12 86 GLY A O 1
ATOM 653 N N . PRO A 1 87 ? -10.237 -2.657 6.456 1.00 86.81 87 PRO A N 1
ATOM 654 C CA . PRO A 1 87 ? -10.182 -2.169 7.824 1.00 86.81 87 PRO A CA 1
ATOM 655 C C . PRO A 1 87 ? -9.257 -3.033 8.687 1.00 86.81 87 PRO A C 1
ATOM 657 O O . PRO A 1 87 ? -9.299 -4.261 8.645 1.00 86.81 87 PRO A O 1
ATOM 660 N N . VAL A 1 88 ? -8.472 -2.387 9.544 1.00 85.25 88 VAL A N 1
ATOM 661 C CA . VAL A 1 88 ? -7.742 -3.055 10.622 1.00 85.25 88 VAL A CA 1
ATOM 662 C C . VAL A 1 88 ? -8.754 -3.566 11.644 1.00 85.25 88 VAL A C 1
ATOM 664 O O . VAL A 1 88 ? -9.402 -2.781 12.337 1.00 85.25 88 VAL A O 1
ATOM 667 N N . VAL A 1 89 ? -8.876 -4.890 11.731 1.00 88.81 89 VAL A N 1
ATOM 668 C CA . VAL A 1 89 ? -9.773 -5.578 12.675 1.00 88.81 89 VAL A CA 1
ATOM 669 C C . VAL A 1 89 ? -9.102 -5.888 14.014 1.00 88.81 89 VAL A C 1
ATOM 671 O O . VAL A 1 89 ? -9.786 -6.067 15.016 1.00 88.81 89 VAL A O 1
ATOM 674 N N . PHE A 1 90 ? -7.767 -5.935 14.048 1.00 86.12 90 PHE A N 1
ATOM 675 C CA . PHE A 1 90 ? -6.991 -6.246 15.245 1.00 86.12 90 PHE A CA 1
ATOM 676 C C . PHE A 1 90 ? -5.593 -5.622 15.162 1.00 86.12 90 PHE A C 1
ATOM 678 O O . PHE A 1 90 ? -4.986 -5.619 14.094 1.00 86.12 90 PHE A O 1
ATOM 685 N N . SER A 1 91 ? -5.084 -5.097 16.281 1.00 82.81 91 SER A N 1
ATOM 686 C CA . SER A 1 91 ? -3.741 -4.510 16.382 1.00 82.81 91 SER A CA 1
ATOM 687 C C . SER A 1 91 ? -3.046 -5.070 17.617 1.00 82.81 91 SER A C 1
ATOM 689 O O . SER A 1 91 ? -3.556 -4.924 18.727 1.00 82.81 91 SER 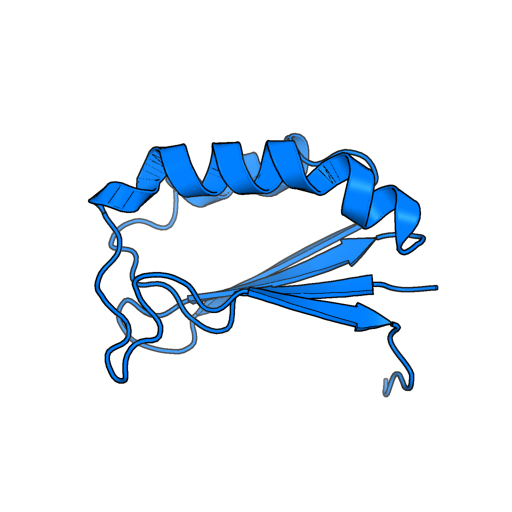A O 1
ATOM 691 N N . ILE A 1 92 ? -1.883 -5.689 17.421 1.00 83.81 92 ILE A N 1
ATOM 692 C CA . ILE A 1 92 ? -1.028 -6.211 18.495 1.00 83.81 92 ILE A CA 1
ATOM 693 C C . ILE A 1 92 ? 0.136 -5.237 18.680 1.00 83.81 92 ILE A C 1
ATOM 695 O O . ILE A 1 92 ? 0.607 -4.660 17.700 1.00 83.81 92 ILE A O 1
ATOM 699 N N . LYS A 1 93 ? 0.534 -5.012 19.933 1.00 70.56 93 LYS A N 1
ATOM 700 C CA . LYS A 1 93 ? 1.649 -4.138 20.304 1.00 70.56 93 LYS A CA 1
ATOM 701 C C . LYS A 1 93 ? 2.977 -4.881 20.247 1.00 70.56 93 LYS A C 1
ATOM 703 O O . LYS A 1 93 ? 3.002 -6.033 20.732 1.00 70.56 93 LYS A O 1
#

Mean predicted aligned error: 6.68 Å

Nearest PDB structures (foldseek):
  2od4-assembly1_B  TM=7.012E-01  e=1.064E-03  uncultured marine organism
  1iuj-assembly1_B  TM=5.846E-01  e=4.860E-03  Thermus thermophilus
  3ssq-assembly1_A-2  TM=6.108E-01  e=4.475E-02  Thermosynechococcus vestitus BP-1
  2go8-assembly1_A-2  TM=5.231E-01  e=2.645E-02  Bacillus subtilis
  4ox7-assembly1_F  TM=5.320E-01  e=5.993E-02  Synechococcus elongatus PCC 7942 = FACHB-805

pLDDT: mean 77.19, std 11.84, range [49.81, 90.56]